Protein AF-A0A944C593-F1 (afdb_monomer)

Radius of gyration: 27.66 Å; Cα contacts (8 Å, |Δi|>4): 86; chains: 1; bounding box: 59×24×74 Å

Solvent-accessible surface area (backbone atoms only — not comparable to full-atom values): 7864 Å² total; per-residue (Å²): 116,65,71,62,54,52,52,54,52,53,51,54,52,52,50,54,53,49,50,46,34,64,71,50,46,48,56,49,47,42,45,74,66,44,60,67,78,60,78,61,58,47,76,82,52,98,88,59,90,75,52,55,46,60,53,52,51,50,52,51,43,51,52,50,52,52,50,53,52,51,51,49,54,52,48,51,60,48,48,53,61,48,48,46,70,78,36,95,60,75,76,88,61,80,85,72,69,74,77,62,26,57,36,93,87,74,64,47,79,35,63,69,64,36,51,53,41,91,88,73,65,50,72,48,98,56,43,33,65,78,125

Secondary structure (DSSP, 8-state):
-HHHHHHHHHHHHHHHHHHHIIIIIHHHHHHHTTTTTSSSS----TT----HHHHHHHHHHHHHHHHHHHHHHHHHHHHHHHHHHHSS---------PPPPBPTTT--B--TT-SB-TTT-PBPSS-TT--

Foldseek 3Di:
DVVVVVVVVVVVVLVVLVCCLVVPVLQVCCVVVPPPDPDQQDPCPPDDRPRPSVVVSVVVSVVSVVVVVVVVVVVVVVVLVVCCVVDVDHDPPPCPDPQQQADPPPRDRDHFQDQADPPPRDGDPGGRPPD

Sequence (131 aa):
MDLAVGVIIGGAFTGIVTALTTNIINPLIAVFAGGGAGLVSKLVIPGTEIDFGAFISAVINFLIVAFVVFCLVKAINKVQRAGEKLTGKGKEEPVEEAPAPTCPFCLEEVKAGATRCPHCAGAFQSPAGQA

Mean predicted aligned error: 17.03 Å

Structure (mmCIF, N/CA/C/O backbone):
data_AF-A0A944C593-F1
#
_entry.id   AF-A0A944C593-F1
#
loop_
_atom_site.group_PDB
_atom_site.id
_atom_site.type_symbol
_atom_site.label_atom_id
_atom_site.label_alt_id
_atom_site.label_comp_id
_atom_site.label_asym_id
_atom_site.label_entity_id
_atom_site.label_seq_id
_atom_site.pdbx_PDB_ins_code
_atom_site.Cartn_x
_atom_site.Cartn_y
_atom_site.Cartn_z
_atom_site.occupancy
_atom_site.B_iso_or_equiv
_atom_site.auth_seq_id
_atom_site.auth_comp_id
_atom_site.auth_asym_id
_atom_site.auth_atom_id
_atom_site.pdbx_PDB_model_num
ATOM 1 N N . MET A 1 1 ? -5.152 -4.790 19.573 1.00 61.66 1 MET A N 1
ATOM 2 C CA . MET A 1 1 ? -4.975 -5.823 18.513 1.00 61.66 1 MET A CA 1
ATOM 3 C C . MET A 1 1 ? -5.015 -5.197 17.115 1.00 61.66 1 MET A C 1
ATOM 5 O O . MET A 1 1 ? -4.440 -5.752 16.184 1.00 61.66 1 MET A O 1
ATOM 9 N N . ASP A 1 2 ? -5.591 -4.003 16.993 1.00 76.62 2 ASP A N 1
ATOM 10 C CA . ASP A 1 2 ? -5.747 -3.208 15.771 1.00 76.62 2 ASP A CA 1
ATOM 11 C C . ASP A 1 2 ? -4.450 -2.858 15.035 1.00 76.62 2 ASP A C 1
ATOM 13 O O . ASP A 1 2 ? -4.393 -2.965 13.809 1.00 76.62 2 ASP A O 1
ATOM 17 N N . LEU A 1 3 ? -3.362 -2.558 15.755 1.00 86.31 3 LEU A N 1
ATOM 18 C CA . LEU A 1 3 ? -2.066 -2.295 15.118 1.00 86.31 3 LEU A CA 1
ATOM 19 C C . LEU A 1 3 ? -1.552 -3.506 14.313 1.00 86.31 3 LEU A C 1
ATOM 21 O O . LEU A 1 3 ? -1.038 -3.351 13.205 1.00 86.31 3 LEU A O 1
ATOM 25 N N . ALA A 1 4 ? -1.712 -4.722 14.850 1.00 87.12 4 ALA A N 1
ATOM 26 C CA . ALA A 1 4 ? -1.238 -5.944 14.200 1.00 87.12 4 ALA A CA 1
ATOM 27 C C . ALA A 1 4 ? -2.023 -6.237 12.913 1.00 87.12 4 ALA A C 1
ATOM 29 O O . ALA A 1 4 ? -1.438 -6.593 11.891 1.00 87.12 4 ALA A O 1
ATOM 30 N N . VAL A 1 5 ? -3.340 -6.021 12.939 1.00 86.81 5 VAL A N 1
ATOM 31 C CA . VAL A 1 5 ? -4.210 -6.199 11.770 1.00 86.81 5 VAL A CA 1
ATOM 32 C C . VAL A 1 5 ? -3.851 -5.195 10.668 1.00 86.81 5 VAL A C 1
ATOM 34 O O . VAL A 1 5 ? -3.750 -5.580 9.501 1.00 86.81 5 VAL A O 1
ATOM 37 N N . GLY A 1 6 ? -3.561 -3.938 11.026 1.00 87.19 6 GLY A N 1
ATOM 38 C CA . GLY A 1 6 ? -3.155 -2.901 10.072 1.00 87.19 6 GLY A CA 1
ATOM 39 C C . GLY A 1 6 ? -1.878 -3.242 9.295 1.00 87.19 6 GLY A C 1
ATOM 40 O O . GLY A 1 6 ? -1.839 -3.102 8.070 1.00 87.19 6 GLY A O 1
ATOM 41 N N . VAL A 1 7 ? -0.851 -3.758 9.978 1.00 87.81 7 VAL A N 1
ATOM 42 C CA . VAL A 1 7 ? 0.419 -4.153 9.337 1.00 87.81 7 VAL A CA 1
ATOM 43 C C . VAL A 1 7 ? 0.234 -5.368 8.422 1.00 87.81 7 VAL A C 1
ATOM 45 O O . VAL A 1 7 ? 0.770 -5.386 7.312 1.00 87.81 7 VAL A O 1
ATOM 48 N N . ILE A 1 8 ? -0.560 -6.358 8.842 1.00 89.25 8 ILE A N 1
ATOM 49 C CA . ILE A 1 8 ? -0.826 -7.569 8.046 1.00 89.25 8 ILE A CA 1
ATOM 50 C C . ILE A 1 8 ? -1.557 -7.215 6.742 1.00 89.25 8 ILE A C 1
ATOM 52 O O . ILE A 1 8 ? -1.165 -7.677 5.667 1.00 89.25 8 ILE A O 1
ATOM 56 N N . ILE A 1 9 ? -2.575 -6.351 6.807 1.00 89.31 9 ILE A N 1
ATOM 57 C CA . ILE A 1 9 ? -3.326 -5.908 5.623 1.00 89.31 9 ILE A CA 1
ATOM 58 C C . ILE A 1 9 ? -2.440 -5.060 4.698 1.00 89.31 9 ILE A C 1
ATOM 60 O O . ILE A 1 9 ? -2.459 -5.257 3.480 1.00 89.31 9 ILE A O 1
ATOM 64 N N . GLY A 1 10 ? -1.620 -4.163 5.257 1.00 86.19 10 GLY A N 1
ATOM 65 C CA . GLY A 1 10 ? -0.674 -3.351 4.483 1.00 86.19 10 GLY A CA 1
ATOM 66 C C . GLY A 1 10 ? 0.354 -4.197 3.722 1.00 86.19 10 GLY A C 1
ATOM 67 O O . GLY A 1 10 ? 0.625 -3.943 2.543 1.00 86.19 10 GLY A O 1
ATOM 68 N N . GLY A 1 11 ? 0.873 -5.250 4.362 1.00 87.81 11 GLY A N 1
ATOM 69 C CA . GLY A 1 11 ? 1.779 -6.214 3.735 1.00 87.81 11 GLY A CA 1
ATOM 70 C C . GLY A 1 11 ? 1.116 -6.998 2.599 1.00 87.81 11 GLY A C 1
ATOM 71 O O . GLY A 1 11 ? 1.664 -7.073 1.498 1.00 87.81 11 GLY A O 1
ATOM 72 N N . ALA A 1 12 ? -0.094 -7.520 2.824 1.00 88.69 12 ALA A N 1
ATOM 73 C CA . ALA A 1 12 ? -0.841 -8.268 1.811 1.00 88.69 12 ALA A CA 1
ATOM 74 C C . ALA A 1 12 ? -1.176 -7.412 0.576 1.00 88.69 12 ALA A C 1
ATOM 76 O O . ALA A 1 12 ? -1.000 -7.858 -0.560 1.00 88.69 12 ALA A O 1
ATOM 77 N N . PHE A 1 13 ? -1.597 -6.160 0.781 1.00 84.00 13 PHE A N 1
ATOM 78 C CA . PHE A 1 13 ? -1.917 -5.245 -0.314 1.00 84.00 13 PHE A CA 1
ATOM 79 C C . PHE A 1 13 ? -0.679 -4.880 -1.144 1.00 84.00 13 PHE A C 1
ATOM 81 O O . PHE A 1 13 ? -0.718 -4.919 -2.374 1.00 84.00 13 PHE A O 1
ATOM 88 N N . THR A 1 14 ? 0.448 -4.609 -0.480 1.00 82.62 14 THR A N 1
ATOM 89 C CA . THR A 1 14 ? 1.736 -4.374 -1.152 1.00 82.62 14 THR A CA 1
ATOM 90 C C . THR A 1 14 ? 2.146 -5.583 -1.998 1.00 82.62 14 THR A C 1
ATOM 92 O O . THR A 1 14 ? 2.647 -5.413 -3.111 1.00 82.62 14 THR A O 1
ATOM 95 N N . GLY A 1 15 ? 1.864 -6.803 -1.528 1.00 85.62 15 GLY A N 1
ATOM 96 C CA . GLY A 1 15 ? 2.081 -8.036 -2.286 1.00 85.62 15 GLY A CA 1
ATOM 97 C C . GLY A 1 15 ? 1.263 -8.104 -3.579 1.00 85.62 15 GLY A C 1
ATOM 98 O O . GLY A 1 15 ? 1.814 -8.432 -4.628 1.00 85.62 15 GLY A O 1
ATOM 99 N N . ILE A 1 16 ? -0.019 -7.726 -3.541 1.00 84.56 16 ILE A N 1
ATOM 100 C CA . ILE A 1 16 ? -0.896 -7.697 -4.728 1.00 84.56 16 ILE A CA 1
ATOM 101 C C . ILE A 1 16 ? -0.387 -6.687 -5.760 1.00 84.56 16 ILE A C 1
ATOM 103 O O . ILE A 1 16 ? -0.283 -7.009 -6.945 1.00 84.56 16 ILE A O 1
ATOM 107 N N . VAL A 1 17 ? -0.038 -5.476 -5.319 1.00 79.38 17 VAL A N 1
ATOM 108 C CA . VAL A 1 17 ? 0.481 -4.437 -6.219 1.00 79.38 17 VAL A CA 1
ATOM 109 C C . VAL A 1 17 ? 1.817 -4.871 -6.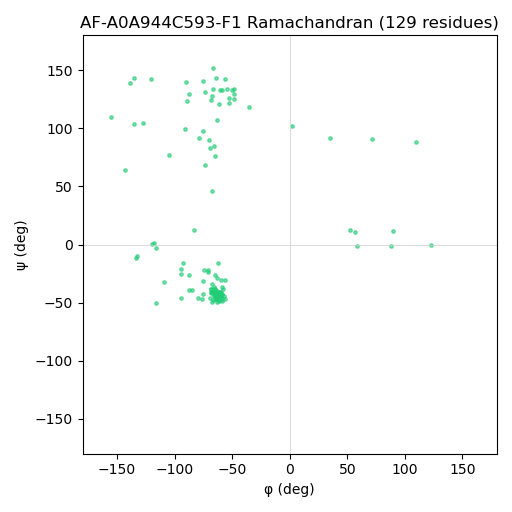825 1.00 79.38 17 VAL A C 1
ATOM 111 O O . VAL A 1 17 ? 2.009 -4.755 -8.033 1.00 79.38 17 VAL A O 1
ATOM 114 N N . THR A 1 18 ? 2.706 -5.456 -6.018 1.00 80.25 18 THR A N 1
ATOM 115 C CA . THR A 1 18 ? 3.983 -6.005 -6.496 1.00 80.25 18 THR A CA 1
ATOM 116 C C . THR A 1 18 ? 3.766 -7.114 -7.522 1.00 80.25 18 THR A C 1
ATOM 118 O O . THR A 1 18 ? 4.418 -7.121 -8.562 1.00 80.25 18 THR A O 1
ATOM 121 N N . ALA A 1 19 ? 2.831 -8.035 -7.275 1.00 84.00 19 ALA A N 1
ATOM 122 C CA . ALA A 1 19 ? 2.514 -9.111 -8.206 1.00 84.00 19 ALA A CA 1
ATOM 123 C C . ALA A 1 19 ? 1.970 -8.570 -9.534 1.00 84.00 19 ALA A C 1
ATOM 125 O O . ALA A 1 19 ? 2.354 -9.063 -10.594 1.00 84.00 19 ALA A O 1
ATOM 126 N N . LEU A 1 20 ? 1.124 -7.541 -9.495 1.00 79.56 20 LEU A N 1
ATOM 127 C CA . LEU A 1 20 ? 0.600 -6.896 -10.694 1.00 79.56 20 LEU A CA 1
ATOM 128 C C . LEU A 1 20 ? 1.711 -6.197 -11.486 1.00 79.56 20 LEU A C 1
ATOM 130 O O . LEU A 1 20 ? 1.797 -6.357 -12.704 1.00 79.56 20 LEU A O 1
ATOM 134 N N . THR A 1 21 ? 2.612 -5.484 -10.813 1.00 72.75 21 THR A N 1
ATOM 135 C CA . THR A 1 21 ? 3.720 -4.832 -11.509 1.00 72.75 21 THR A CA 1
ATOM 136 C C . THR A 1 21 ? 4.698 -5.848 -12.099 1.00 72.75 21 THR A C 1
ATOM 138 O O . THR A 1 21 ? 5.015 -5.787 -13.285 1.00 72.75 21 THR A O 1
ATOM 141 N N . THR A 1 22 ? 5.141 -6.824 -11.312 1.00 77.75 22 THR A N 1
ATOM 142 C CA . THR A 1 22 ? 6.158 -7.787 -11.746 1.00 77.75 22 THR A CA 1
ATOM 143 C C . THR A 1 22 ? 5.644 -8.732 -12.831 1.00 77.75 22 THR A C 1
ATOM 145 O O . THR A 1 22 ? 6.384 -9.036 -13.762 1.00 77.75 22 THR A O 1
ATOM 148 N N . ASN A 1 23 ? 4.384 -9.177 -12.753 1.00 80.25 23 ASN A N 1
ATOM 149 C CA . ASN A 1 23 ? 3.853 -10.179 -13.685 1.00 80.25 23 ASN A CA 1
ATOM 150 C C . ASN A 1 23 ? 3.115 -9.587 -14.889 1.00 80.25 23 ASN A C 1
ATOM 152 O O . ASN A 1 23 ? 2.965 -10.284 -15.887 1.00 80.25 23 ASN A O 1
ATOM 156 N N . ILE A 1 24 ? 2.636 -8.340 -14.819 1.00 78.06 24 ILE A N 1
ATOM 157 C CA . ILE A 1 24 ? 1.869 -7.730 -15.918 1.00 78.06 24 ILE A CA 1
ATOM 158 C C . ILE A 1 24 ? 2.607 -6.532 -16.503 1.00 78.06 24 ILE A C 1
ATOM 160 O O . ILE A 1 24 ? 2.803 -6.467 -17.713 1.00 78.06 24 ILE A O 1
ATOM 164 N N . ILE A 1 25 ? 3.053 -5.598 -15.665 1.00 70.31 25 ILE A N 1
ATOM 165 C CA . ILE A 1 25 ? 3.634 -4.336 -16.138 1.00 70.31 25 ILE A CA 1
ATOM 166 C C . ILE A 1 25 ? 5.058 -4.535 -16.664 1.00 70.31 25 ILE A C 1
ATOM 168 O O . ILE A 1 25 ? 5.356 -4.080 -17.762 1.00 70.31 25 ILE A O 1
ATOM 172 N N . ASN A 1 26 ? 5.926 -5.241 -15.938 1.00 72.81 26 ASN A N 1
ATOM 173 C CA . ASN A 1 26 ? 7.295 -5.517 -16.379 1.00 72.81 26 ASN A CA 1
ATOM 174 C C . ASN A 1 26 ? 7.362 -6.224 -17.743 1.00 72.81 26 ASN A C 1
ATOM 176 O O . ASN A 1 26 ? 8.120 -5.752 -18.591 1.00 72.81 26 ASN A O 1
ATOM 180 N N . PRO A 1 27 ? 6.578 -7.287 -18.022 1.00 74.31 27 PRO A N 1
ATOM 181 C CA . PRO A 1 27 ? 6.559 -7.873 -19.359 1.00 74.31 27 PRO A CA 1
ATOM 182 C C . PRO A 1 27 ? 5.947 -6.937 -20.409 1.00 74.31 27 PRO A C 1
ATOM 184 O O . PRO A 1 27 ? 6.439 -6.910 -21.533 1.00 74.31 27 PRO A O 1
ATOM 187 N N . LEU A 1 28 ? 4.949 -6.111 -20.065 1.00 71.19 28 LEU A N 1
ATOM 188 C CA . LEU A 1 28 ? 4.437 -5.085 -20.983 1.00 71.19 28 LEU A CA 1
ATOM 189 C C . LEU A 1 28 ? 5.523 -4.070 -21.350 1.00 71.19 28 LEU A C 1
ATOM 191 O O . LEU A 1 28 ? 5.732 -3.791 -22.526 1.00 71.19 28 LEU A O 1
ATOM 195 N N . ILE A 1 29 ? 6.250 -3.551 -20.361 1.00 65.19 29 ILE A N 1
ATOM 196 C CA . ILE A 1 29 ? 7.361 -2.622 -20.577 1.00 65.19 29 ILE A CA 1
ATOM 197 C C . ILE A 1 29 ? 8.460 -3.310 -21.380 1.00 65.19 29 ILE A C 1
ATOM 199 O O . ILE A 1 29 ? 8.985 -2.701 -22.297 1.00 65.19 29 ILE A O 1
ATOM 203 N N . ALA A 1 30 ? 8.779 -4.576 -21.111 1.00 64.38 30 ALA A N 1
ATOM 204 C CA . ALA A 1 30 ? 9.771 -5.319 -21.885 1.00 64.38 30 ALA A CA 1
ATOM 205 C C . ALA A 1 30 ? 9.367 -5.499 -23.360 1.00 64.38 30 ALA A C 1
ATOM 207 O O . ALA A 1 30 ? 10.233 -5.578 -24.227 1.00 64.38 30 ALA A O 1
ATOM 208 N N . VAL A 1 31 ? 8.067 -5.548 -23.663 1.00 67.62 31 VAL A N 1
ATOM 209 C CA . VAL A 1 31 ? 7.552 -5.593 -25.039 1.00 67.62 31 VAL A CA 1
ATOM 210 C C . VAL A 1 31 ? 7.557 -4.201 -25.682 1.00 67.62 31 VAL A C 1
ATOM 212 O O . VAL A 1 31 ? 8.030 -4.050 -26.808 1.00 67.62 31 VAL A O 1
ATOM 215 N N . PHE A 1 32 ? 7.085 -3.174 -24.970 1.00 60.25 32 PHE A N 1
ATOM 216 C CA . PHE A 1 32 ? 6.986 -1.799 -25.478 1.00 60.25 32 PHE A CA 1
ATOM 217 C C . PHE A 1 32 ? 8.331 -1.059 -25.547 1.00 60.25 32 PHE A C 1
ATOM 219 O O . PHE A 1 32 ? 8.533 -0.248 -26.444 1.00 60.25 32 PHE A O 1
ATOM 226 N N . ALA A 1 33 ? 9.270 -1.356 -24.649 1.00 59.03 33 ALA A N 1
ATOM 227 C CA . ALA A 1 33 ? 10.632 -0.815 -24.633 1.00 59.03 33 ALA A CA 1
ATOM 228 C C . ALA A 1 33 ? 11.594 -1.580 -25.566 1.00 59.03 33 ALA A C 1
ATOM 230 O O . ALA A 1 33 ? 12.806 -1.381 -25.505 1.00 59.03 33 ALA A O 1
ATOM 231 N N . GLY A 1 34 ? 11.059 -2.436 -26.442 1.00 49.59 34 GLY A N 1
ATOM 232 C CA . GLY A 1 34 ? 11.822 -3.230 -27.401 1.00 49.59 34 GLY A CA 1
ATOM 233 C C . GLY A 1 34 ? 11.804 -4.704 -27.028 1.00 49.59 34 GLY A C 1
ATOM 234 O O . GLY A 1 34 ? 12.695 -5.176 -26.322 1.00 49.59 34 GLY A O 1
ATOM 235 N N . GLY A 1 35 ? 10.780 -5.404 -27.528 1.00 43.38 35 GLY A N 1
ATOM 236 C CA . GLY A 1 35 ? 10.545 -6.831 -27.336 1.00 43.38 35 GLY A CA 1
ATOM 237 C C . GLY A 1 35 ? 11.820 -7.667 -27.285 1.00 43.38 35 GLY A C 1
ATOM 238 O O . GLY A 1 35 ? 12.570 -7.741 -28.252 1.00 43.38 35 GLY A O 1
ATOM 239 N N . GLY A 1 36 ? 12.023 -8.314 -26.137 1.00 45.59 36 GLY A N 1
ATOM 240 C CA . GLY A 1 36 ? 13.072 -9.301 -25.922 1.00 45.59 36 GLY A CA 1
ATOM 241 C C . GLY A 1 36 ? 14.474 -8.705 -25.849 1.00 45.59 36 GLY A C 1
ATOM 242 O O . GLY A 1 36 ? 15.172 -8.641 -26.849 1.00 45.59 36 GLY A O 1
ATOM 243 N N . ALA A 1 37 ? 14.921 -8.360 -24.639 1.00 49.09 37 ALA A N 1
ATOM 244 C CA . ALA A 1 37 ? 16.334 -8.367 -24.226 1.00 49.09 37 ALA A CA 1
ATOM 245 C C . ALA A 1 37 ? 17.377 -7.619 -25.099 1.00 49.09 37 ALA A C 1
ATOM 247 O O . ALA A 1 37 ? 18.573 -7.823 -24.897 1.00 49.09 37 ALA A O 1
ATOM 248 N N . GLY A 1 38 ? 16.975 -6.773 -26.052 1.00 49.53 38 GLY A N 1
ATOM 249 C CA . GLY A 1 38 ? 17.841 -6.464 -27.193 1.00 49.53 38 GLY A CA 1
ATOM 250 C C . GLY A 1 38 ? 18.454 -5.071 -27.256 1.00 49.53 38 GLY A C 1
ATOM 251 O O . GLY A 1 38 ? 19.546 -4.943 -27.792 1.00 49.53 38 GLY A O 1
ATOM 252 N N . LEU A 1 39 ? 17.791 -4.015 -26.767 1.00 48.00 39 LEU A N 1
ATOM 253 C CA . LEU A 1 39 ? 18.215 -2.652 -27.150 1.00 48.00 39 LEU A CA 1
ATOM 254 C C . LEU A 1 39 ? 18.346 -1.636 -26.011 1.00 48.00 39 LEU A C 1
ATOM 256 O O . LEU A 1 39 ? 18.966 -0.598 -26.213 1.00 48.00 39 LEU A O 1
ATOM 260 N N . VAL A 1 40 ? 17.861 -1.941 -24.803 1.00 50.72 40 VAL A N 1
ATOM 261 C CA . VAL A 1 40 ? 18.034 -1.048 -23.633 1.00 50.72 40 VAL A CA 1
ATOM 262 C C . VAL A 1 40 ? 18.519 -1.784 -22.374 1.00 50.72 40 VAL A C 1
ATOM 264 O O . VAL A 1 40 ? 18.913 -1.155 -21.398 1.00 50.72 40 VAL A O 1
ATOM 267 N N . SER A 1 41 ? 18.538 -3.121 -22.393 1.00 50.72 41 SER A N 1
ATOM 268 C CA . SER A 1 41 ? 18.912 -3.963 -21.237 1.00 50.72 41 SER A CA 1
ATOM 269 C C . SER A 1 41 ? 20.170 -4.805 -21.460 1.00 50.72 41 SER A C 1
ATOM 271 O O . SER A 1 41 ? 20.616 -5.484 -20.549 1.00 50.72 41 SER A O 1
ATOM 273 N N . LYS A 1 42 ? 20.758 -4.763 -22.658 1.00 45.69 42 LYS A N 1
ATOM 274 C CA . LYS A 1 42 ? 22.034 -5.415 -22.969 1.00 45.69 42 LYS A CA 1
ATOM 275 C C . LYS A 1 42 ? 22.852 -4.557 -23.929 1.00 45.69 42 LYS A C 1
ATOM 277 O O . LYS A 1 42 ? 23.157 -4.976 -25.041 1.00 45.69 42 LYS A O 1
ATOM 282 N N . LEU A 1 43 ? 23.264 -3.361 -23.504 1.00 42.72 43 LEU A N 1
ATOM 283 C CA . LEU A 1 43 ? 24.549 -2.878 -24.009 1.00 42.72 43 LEU A CA 1
ATOM 284 C C . LEU A 1 43 ? 25.611 -3.759 -23.349 1.00 42.72 43 LEU A C 1
ATOM 286 O O . LEU A 1 43 ? 26.060 -3.485 -22.241 1.00 42.72 43 LEU A O 1
ATOM 290 N N . VAL A 1 44 ? 25.955 -4.865 -24.011 1.00 45.12 44 VAL A N 1
ATOM 291 C CA . VAL A 1 44 ? 27.143 -5.656 -23.683 1.00 45.12 44 VAL A CA 1
ATOM 292 C C . VAL A 1 44 ? 28.350 -4.775 -23.998 1.00 45.12 44 VAL A C 1
ATOM 294 O O . VAL A 1 44 ? 28.904 -4.803 -25.093 1.00 45.12 44 VAL A O 1
ATOM 297 N N . ILE A 1 45 ? 28.719 -3.936 -23.038 1.00 45.69 45 ILE A N 1
ATOM 298 C CA . ILE A 1 45 ? 30.047 -3.346 -22.940 1.00 45.69 45 ILE A CA 1
ATOM 299 C C . ILE A 1 45 ? 30.837 -4.349 -22.092 1.00 45.69 45 ILE A C 1
ATOM 301 O O . ILE A 1 45 ? 30.375 -4.709 -21.006 1.00 45.69 45 ILE A O 1
ATOM 305 N N . PRO A 1 46 ? 31.973 -4.878 -22.571 1.00 43.50 46 PRO A N 1
ATOM 306 C CA . PRO A 1 46 ? 32.690 -5.925 -21.858 1.00 43.50 46 PRO A CA 1
ATOM 307 C C . PRO A 1 46 ? 33.179 -5.394 -20.501 1.00 43.50 46 PRO A C 1
ATOM 309 O O . PRO A 1 46 ? 34.113 -4.599 -20.452 1.00 43.50 46 PRO A O 1
ATOM 312 N N . GLY A 1 47 ? 32.544 -5.838 -19.407 1.00 49.19 47 GLY A N 1
ATOM 313 C CA . GLY A 1 47 ? 33.049 -5.667 -18.039 1.00 49.19 47 GLY A CA 1
ATOM 314 C C . GLY A 1 47 ? 32.150 -4.946 -17.027 1.00 49.19 47 GLY A C 1
ATOM 315 O O . GLY A 1 47 ? 32.566 -4.815 -15.878 1.00 49.19 47 GLY A O 1
ATOM 316 N N . THR A 1 48 ? 30.948 -4.473 -17.377 1.00 51.97 48 THR A N 1
ATOM 317 C CA . THR A 1 48 ? 29.999 -3.953 -16.366 1.00 51.97 48 THR A CA 1
ATOM 318 C C . THR A 1 48 ? 28.555 -4.035 -16.857 1.00 51.97 48 THR A C 1
ATOM 320 O O . THR A 1 48 ? 28.145 -3.299 -17.751 1.00 51.97 48 THR A O 1
ATOM 323 N N . GLU A 1 49 ? 27.772 -4.938 -16.268 1.00 57.59 49 GLU A N 1
ATOM 324 C CA . GLU A 1 49 ? 26.329 -5.043 -16.500 1.00 57.59 49 GLU A CA 1
ATOM 325 C C . GLU A 1 49 ? 25.629 -3.945 -15.685 1.00 57.59 49 GLU A C 1
ATOM 327 O O . GLU A 1 49 ? 25.354 -4.113 -14.499 1.00 57.59 49 GLU A O 1
ATOM 332 N N . ILE A 1 50 ? 25.406 -2.768 -16.282 1.00 57.28 50 ILE A N 1
ATOM 333 C CA . ILE A 1 50 ? 24.522 -1.762 -15.679 1.00 57.28 50 ILE A CA 1
ATOM 334 C C . ILE A 1 50 ? 23.110 -1.997 -16.213 1.00 57.28 50 ILE A C 1
ATOM 336 O O . ILE A 1 50 ? 22.767 -1.576 -17.319 1.00 57.28 50 ILE A O 1
ATOM 340 N N . ASP A 1 51 ? 22.283 -2.664 -15.407 1.00 67.44 51 ASP A N 1
ATOM 341 C CA . ASP A 1 51 ? 20.878 -2.953 -15.705 1.00 67.44 51 ASP A CA 1
ATOM 342 C C . ASP A 1 51 ? 19.992 -1.699 -15.586 1.00 67.44 51 ASP A C 1
ATOM 344 O O . ASP A 1 51 ? 19.117 -1.587 -14.722 1.00 67.44 51 ASP A O 1
ATOM 348 N N . PHE A 1 52 ? 20.170 -0.736 -16.493 1.00 68.81 52 PHE A N 1
ATOM 349 C CA . PHE A 1 52 ? 19.293 0.438 -16.587 1.00 68.81 52 PHE A CA 1
ATOM 350 C C . PHE A 1 52 ? 17.820 0.046 -16.780 1.00 68.81 52 PHE A C 1
ATOM 352 O O . PHE A 1 52 ? 16.927 0.726 -16.276 1.00 68.81 52 PHE A O 1
ATOM 359 N N . GLY A 1 53 ? 17.555 -1.087 -17.440 1.00 67.62 53 GLY A N 1
ATOM 360 C CA . GLY A 1 53 ? 16.207 -1.642 -17.579 1.00 67.62 53 GLY A CA 1
ATOM 361 C C . GLY A 1 53 ? 15.574 -2.049 -16.244 1.00 67.62 53 GLY A C 1
ATOM 362 O O . GLY A 1 53 ? 14.410 -1.731 -16.000 1.00 67.62 53 GLY A O 1
ATOM 363 N N . ALA A 1 54 ? 16.337 -2.691 -15.353 1.00 71.56 54 ALA A N 1
ATOM 364 C CA . ALA A 1 54 ? 15.849 -3.073 -14.028 1.00 71.56 54 ALA A CA 1
ATOM 365 C C . ALA A 1 54 ? 15.603 -1.839 -13.150 1.00 71.56 54 ALA A C 1
ATOM 367 O O . ALA A 1 54 ? 14.595 -1.765 -12.449 1.00 71.56 54 ALA A O 1
ATOM 368 N N . PHE A 1 55 ? 16.475 -0.833 -13.248 1.00 73.62 55 PHE A N 1
ATOM 369 C CA . PHE A 1 55 ? 16.303 0.429 -12.534 1.00 73.62 55 PHE A CA 1
ATOM 370 C C . PHE A 1 55 ? 15.050 1.191 -12.993 1.00 73.62 55 PHE A C 1
ATOM 372 O O . PHE A 1 55 ? 14.237 1.602 -12.168 1.00 73.62 55 PHE A O 1
ATOM 379 N N . ILE A 1 56 ? 14.837 1.327 -14.305 1.00 73.19 56 ILE A N 1
ATOM 380 C CA . ILE A 1 56 ? 13.650 1.995 -14.861 1.00 73.19 56 ILE A CA 1
ATOM 381 C C . ILE A 1 56 ? 12.370 1.231 -14.496 1.00 73.19 56 ILE A C 1
ATOM 383 O O . ILE A 1 56 ? 11.381 1.847 -14.100 1.00 73.19 56 ILE A O 1
ATOM 387 N N . SER A 1 57 ? 12.393 -0.104 -14.550 1.00 70.56 57 SER A N 1
ATOM 388 C CA . SER A 1 57 ? 11.287 -0.949 -14.083 1.00 70.56 57 SER A CA 1
ATOM 389 C C . SER A 1 57 ? 10.979 -0.721 -12.596 1.00 70.56 57 SER A C 1
ATOM 391 O O . SER A 1 57 ? 9.814 -0.546 -12.234 1.00 70.56 57 SER A O 1
ATOM 393 N N . ALA A 1 58 ? 12.00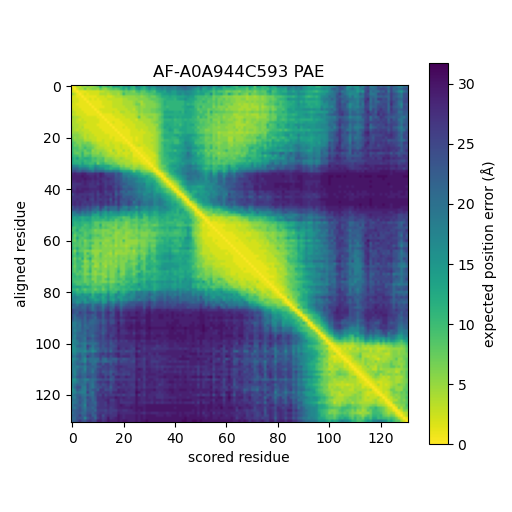3 -0.634 -11.740 1.00 75.62 58 ALA A N 1
ATOM 394 C CA . ALA A 1 58 ? 11.830 -0.356 -10.316 1.00 75.62 58 ALA A CA 1
ATOM 395 C C . ALA A 1 58 ? 11.227 1.036 -10.059 1.00 75.62 58 ALA A C 1
ATOM 397 O O . ALA A 1 58 ? 10.323 1.170 -9.232 1.00 75.62 58 ALA A O 1
ATOM 398 N N . VAL A 1 59 ? 11.665 2.060 -10.798 1.00 82.00 59 VAL A N 1
ATOM 399 C CA . VAL A 1 59 ? 11.102 3.418 -10.711 1.00 82.00 59 VAL A CA 1
ATOM 400 C C . VAL A 1 59 ? 9.634 3.433 -11.145 1.00 82.00 59 VAL A C 1
ATOM 402 O O . VAL A 1 59 ? 8.797 4.022 -10.460 1.00 82.00 59 VAL A O 1
ATOM 405 N N . ILE A 1 60 ? 9.286 2.748 -12.237 1.00 76.38 60 ILE A N 1
ATOM 406 C CA . ILE A 1 60 ? 7.893 2.646 -12.696 1.00 76.38 60 ILE A CA 1
ATOM 407 C C . ILE A 1 60 ? 7.034 1.909 -11.662 1.00 76.38 60 ILE A C 1
ATOM 409 O O . ILE A 1 60 ? 5.934 2.363 -11.349 1.00 76.38 60 ILE A O 1
ATOM 413 N N . ASN A 1 61 ? 7.542 0.825 -11.071 1.00 75.00 61 ASN A N 1
ATOM 414 C CA . ASN A 1 61 ? 6.847 0.112 -10.002 1.00 75.00 61 ASN A CA 1
ATOM 415 C C . ASN A 1 61 ? 6.568 1.013 -8.796 1.00 75.00 61 ASN A C 1
ATOM 417 O O . ASN A 1 61 ? 5.438 1.075 -8.315 1.00 75.00 61 ASN A O 1
ATOM 421 N N . PHE A 1 62 ? 7.570 1.772 -8.354 1.00 82.62 62 PHE A N 1
ATOM 422 C CA . PHE A 1 62 ? 7.412 2.726 -7.262 1.00 82.62 62 PHE A CA 1
ATOM 423 C C . PHE A 1 62 ? 6.313 3.759 -7.554 1.00 82.62 62 PHE A C 1
ATOM 425 O O . PHE A 1 62 ? 5.457 4.008 -6.703 1.00 82.62 62 PHE A O 1
ATOM 432 N N . LEU A 1 63 ? 6.282 4.310 -8.772 1.00 85.19 63 LEU A N 1
ATOM 433 C CA . LEU A 1 63 ? 5.251 5.265 -9.183 1.00 85.19 63 LEU A CA 1
ATOM 434 C C . LEU A 1 63 ? 3.850 4.638 -9.229 1.00 85.19 63 LEU A C 1
ATOM 436 O O . LEU A 1 63 ? 2.889 5.284 -8.814 1.00 85.19 63 LEU A O 1
ATOM 440 N N . ILE A 1 64 ? 3.718 3.388 -9.681 1.00 80.38 64 ILE A N 1
ATOM 441 C CA . ILE A 1 64 ? 2.432 2.674 -9.708 1.00 80.38 64 ILE A CA 1
ATOM 442 C C . ILE A 1 64 ? 1.927 2.410 -8.290 1.00 80.38 64 ILE A C 1
ATOM 444 O O . ILE A 1 64 ? 0.770 2.707 -7.995 1.00 80.38 64 ILE A O 1
ATOM 448 N N . VAL A 1 65 ? 2.781 1.904 -7.396 1.00 80.38 65 VAL A N 1
ATOM 449 C CA . VAL A 1 65 ? 2.418 1.667 -5.989 1.00 80.38 65 VAL A CA 1
ATOM 450 C C . VAL A 1 65 ? 1.973 2.972 -5.334 1.00 80.38 65 VAL A C 1
ATOM 452 O O . VAL A 1 65 ? 0.895 3.0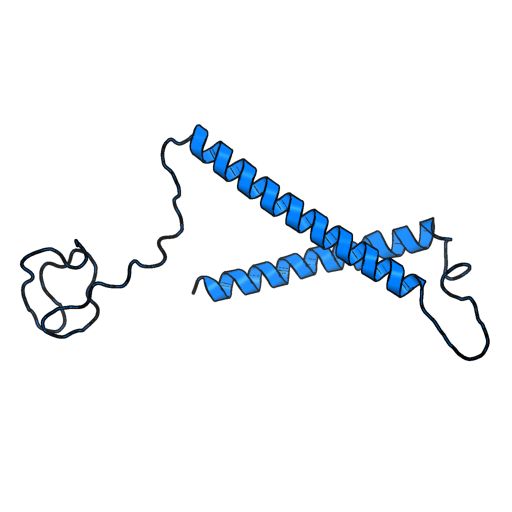25 -4.739 1.00 80.38 65 VAL A O 1
ATOM 455 N N . ALA A 1 66 ? 2.749 4.046 -5.505 1.00 85.44 66 ALA A N 1
ATOM 456 C CA . ALA A 1 66 ? 2.404 5.364 -4.987 1.00 85.44 66 ALA A CA 1
ATOM 457 C C . ALA A 1 66 ? 1.062 5.869 -5.546 1.00 85.44 66 ALA A C 1
ATOM 459 O O . ALA A 1 66 ? 0.235 6.378 -4.790 1.00 85.44 66 ALA A O 1
ATOM 460 N N . PHE A 1 67 ? 0.807 5.682 -6.845 1.00 85.94 67 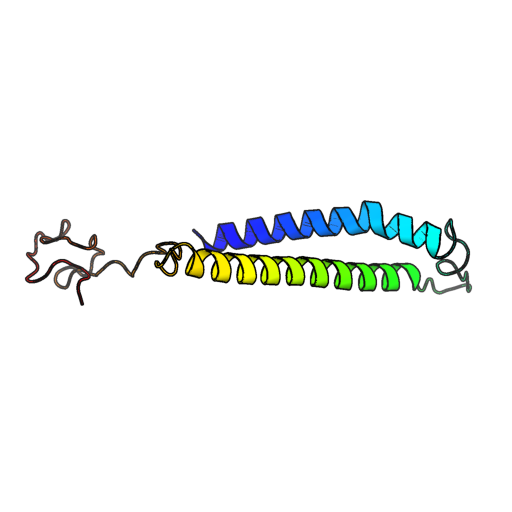PHE A N 1
ATOM 461 C CA . PHE A 1 67 ? -0.444 6.085 -7.486 1.00 85.94 67 PHE A CA 1
ATOM 462 C C . PHE A 1 67 ? -1.652 5.295 -6.969 1.00 85.94 67 PHE A C 1
ATOM 464 O O . PHE A 1 67 ? -2.686 5.886 -6.659 1.00 85.94 67 PHE A O 1
ATOM 471 N N . VAL A 1 68 ? -1.530 3.974 -6.821 1.00 83.06 68 VAL A N 1
ATOM 472 C CA . VAL A 1 68 ? -2.608 3.117 -6.304 1.00 83.06 68 VAL A CA 1
ATOM 473 C C . VAL A 1 68 ? -2.928 3.461 -4.849 1.00 83.06 68 VAL A C 1
ATOM 475 O O . VAL A 1 68 ? -4.099 3.636 -4.510 1.00 83.06 68 VAL A O 1
ATOM 478 N N . VAL A 1 69 ? -1.908 3.626 -4.001 1.00 82.69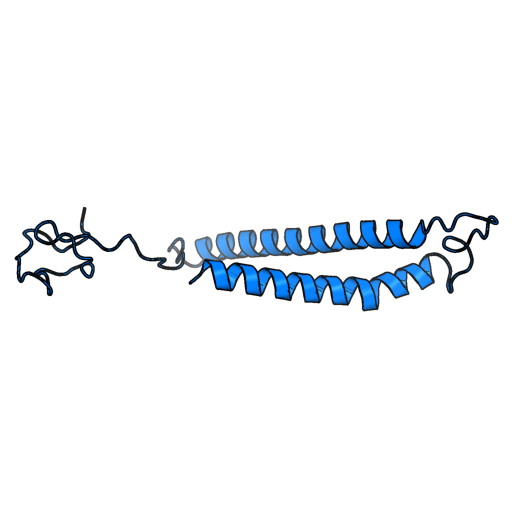 69 VAL A N 1
ATOM 479 C CA . VAL A 1 69 ? -2.089 4.040 -2.599 1.00 82.69 69 VAL A CA 1
ATOM 480 C C . VAL A 1 69 ? -2.727 5.428 -2.527 1.00 82.69 69 VAL A C 1
ATOM 482 O O . VAL A 1 69 ? -3.685 5.631 -1.782 1.00 82.69 69 VAL A O 1
ATOM 485 N N . PHE A 1 70 ? -2.276 6.373 -3.354 1.00 85.94 70 PHE A N 1
ATOM 486 C CA . PHE A 1 70 ? -2.877 7.703 -3.450 1.00 85.94 70 PHE A CA 1
ATOM 487 C C . PHE A 1 70 ? -4.354 7.645 -3.867 1.00 85.94 70 PHE A C 1
ATOM 489 O O . PHE A 1 70 ? -5.201 8.307 -3.261 1.00 85.94 70 PHE A O 1
ATOM 496 N N . CYS A 1 71 ? -4.690 6.831 -4.870 1.00 85.56 71 CYS A N 1
ATOM 497 C CA . CYS A 1 71 ? -6.066 6.603 -5.300 1.00 85.56 71 CYS A CA 1
ATOM 498 C C . CYS A 1 71 ? -6.925 5.986 -4.192 1.00 85.56 71 CYS A C 1
ATOM 500 O O . CYS A 1 71 ? -8.058 6.430 -4.007 1.00 85.56 71 CYS A O 1
ATOM 502 N N . LEU A 1 72 ? -6.398 5.023 -3.431 1.00 82.19 72 LEU A N 1
ATOM 503 C CA . LEU A 1 72 ? -7.096 4.422 -2.294 1.00 82.19 72 LEU A CA 1
ATOM 504 C C . LEU A 1 72 ? -7.371 5.434 -1.186 1.00 82.19 72 LEU A C 1
ATOM 506 O O . LEU A 1 72 ? -8.517 5.573 -0.767 1.00 82.19 72 LEU A O 1
ATOM 510 N N . VAL A 1 73 ? -6.362 6.196 -0.761 1.00 84.44 73 VAL A N 1
ATOM 511 C CA . VAL A 1 73 ? -6.534 7.249 0.252 1.00 84.44 73 VAL A CA 1
ATOM 512 C C . VAL A 1 73 ? -7.545 8.289 -0.233 1.00 84.44 73 VAL A C 1
ATOM 514 O O . VAL A 1 73 ? -8.431 8.700 0.513 1.00 84.44 73 VAL A O 1
ATOM 517 N N . LYS A 1 74 ? -7.495 8.669 -1.515 1.00 86.06 74 LYS A N 1
ATOM 518 C CA . LYS A 1 74 ? -8.470 9.583 -2.122 1.00 86.06 74 LYS A CA 1
ATOM 519 C C . LYS A 1 74 ? -9.882 8.991 -2.180 1.00 86.06 74 LYS A C 1
ATOM 521 O O . LYS A 1 74 ? -10.847 9.738 -2.016 1.00 86.06 74 LYS A O 1
ATOM 526 N N . ALA A 1 75 ? -10.021 7.689 -2.421 1.00 86.75 75 ALA A N 1
ATOM 527 C CA . ALA A 1 75 ? -11.302 6.993 -2.428 1.00 86.75 75 ALA A CA 1
ATOM 528 C C . ALA A 1 75 ? -11.893 6.908 -1.017 1.00 86.75 75 ALA A C 1
ATOM 530 O O . ALA A 1 75 ? -13.048 7.279 -0.838 1.00 86.75 75 ALA A O 1
ATOM 531 N N . ILE A 1 76 ? -11.096 6.534 -0.015 1.00 85.56 76 ILE A N 1
ATOM 532 C CA . ILE A 1 76 ? -11.515 6.493 1.392 1.00 85.56 76 ILE A CA 1
ATOM 533 C C . ILE A 1 76 ? -11.914 7.897 1.860 1.00 85.56 76 ILE A C 1
ATOM 535 O O . ILE A 1 76 ? -13.034 8.086 2.328 1.00 85.56 76 ILE A O 1
ATOM 539 N N . ASN A 1 77 ? -11.084 8.910 1.595 1.00 87.00 77 ASN A N 1
ATOM 540 C CA . ASN A 1 77 ? -11.405 10.307 1.901 1.00 87.00 77 ASN A CA 1
ATOM 541 C C . ASN A 1 77 ? -12.674 10.790 1.177 1.00 87.00 77 ASN A C 1
ATOM 543 O O . ASN A 1 77 ? -13.385 11.657 1.678 1.00 87.00 77 ASN A O 1
ATOM 547 N N . LYS A 1 78 ? -12.983 10.260 -0.014 1.00 84.38 78 LYS A N 1
ATOM 548 C CA . LYS A 1 78 ? -14.224 10.575 -0.738 1.00 84.38 78 LYS A CA 1
ATOM 549 C C . LYS A 1 78 ? -15.432 9.862 -0.123 1.00 84.38 78 LYS A C 1
ATOM 551 O O . LYS A 1 78 ? -16.473 10.495 0.022 1.00 84.38 78 LYS A O 1
ATOM 556 N N . VAL A 1 79 ? -15.297 8.589 0.243 1.00 84.88 79 VAL A N 1
ATOM 557 C CA . VAL A 1 79 ? -16.367 7.780 0.845 1.00 84.88 79 VAL A CA 1
ATOM 558 C C . VAL A 1 79 ? -16.706 8.280 2.244 1.00 84.88 79 VAL A C 1
ATOM 560 O O . VAL A 1 79 ? -17.882 8.436 2.536 1.00 84.88 79 VAL A O 1
ATOM 563 N N . GLN A 1 80 ? -15.724 8.645 3.071 1.00 77.44 80 GLN A N 1
ATOM 564 C CA . GLN A 1 80 ? -15.975 9.242 4.389 1.00 77.44 80 GLN A CA 1
ATOM 565 C C . GLN A 1 80 ? -16.746 10.564 4.272 1.00 77.44 80 GLN A C 1
ATOM 567 O O . GLN A 1 80 ? -17.739 10.769 4.962 1.00 77.44 80 GLN A O 1
ATOM 572 N N . ARG A 1 81 ? -16.378 11.421 3.310 1.00 70.31 81 ARG A N 1
ATOM 573 C CA . ARG A 1 81 ? -17.090 12.684 3.036 1.00 70.31 81 ARG A CA 1
ATOM 574 C C . ARG A 1 81 ? -18.467 12.487 2.392 1.00 70.31 81 ARG A C 1
ATOM 576 O O . ARG A 1 81 ? -19.285 13.402 2.434 1.00 70.31 81 ARG A O 1
ATOM 583 N N . ALA A 1 82 ? -18.716 11.344 1.753 1.00 72.56 82 ALA A N 1
ATOM 584 C CA . ALA A 1 82 ? -20.023 10.980 1.207 1.00 72.56 82 ALA A CA 1
ATOM 585 C C . ALA A 1 82 ? -20.924 10.331 2.273 1.00 72.56 82 ALA A C 1
ATOM 587 O O . ALA A 1 82 ? -22.108 10.649 2.341 1.00 72.56 82 ALA A O 1
ATOM 588 N N . GLY A 1 83 ? -20.357 9.493 3.144 1.00 67.94 83 GLY A N 1
ATOM 589 C CA . GLY A 1 83 ? -21.032 8.889 4.293 1.00 67.94 83 GLY A CA 1
ATOM 590 C C . GLY A 1 83 ? -21.457 9.925 5.332 1.00 67.94 83 GLY A C 1
ATOM 591 O O . GLY A 1 83 ? -22.580 9.854 5.818 1.00 67.94 83 GLY A O 1
ATOM 592 N N . GLU A 1 84 ? -20.633 10.949 5.575 1.00 61.66 84 GLU A N 1
ATOM 593 C CA . GLU A 1 84 ? -20.958 12.084 6.459 1.00 61.66 84 GLU A CA 1
ATOM 594 C C . GLU A 1 84 ? -22.131 12.937 5.936 1.00 61.66 84 GLU A C 1
ATOM 596 O O . GLU A 1 84 ? -22.856 13.557 6.708 1.00 61.66 84 GLU A O 1
ATOM 601 N N . LYS A 1 85 ? -22.361 12.945 4.615 1.00 57.28 85 LYS A N 1
ATOM 602 C CA . LYS A 1 85 ? -23.471 13.683 3.985 1.00 57.28 85 LYS A CA 1
ATOM 603 C C . LYS A 1 85 ? -24.774 12.889 3.910 1.00 57.28 85 LYS A C 1
ATOM 605 O O . LYS A 1 85 ? -25.836 13.498 3.836 1.00 57.28 85 LYS A O 1
ATOM 610 N N . LEU A 1 86 ? -24.700 11.559 3.886 1.00 58.41 86 LEU A N 1
ATOM 611 C CA . LEU A 1 86 ? -25.867 10.667 3.808 1.00 58.41 86 LEU A CA 1
ATOM 612 C C . LEU A 1 86 ? -26.338 10.191 5.188 1.00 58.41 86 LEU A C 1
ATOM 614 O O . LEU A 1 86 ? -27.515 9.900 5.381 1.00 58.41 86 LEU A O 1
ATOM 618 N N . THR A 1 87 ? -25.434 10.164 6.159 1.00 53.31 87 T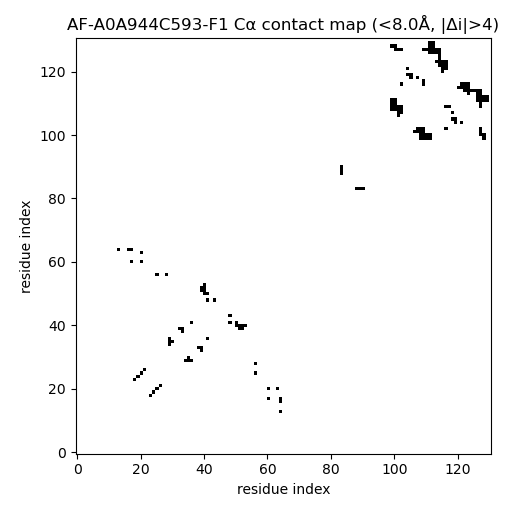HR A N 1
ATOM 619 C CA . THR A 1 87 ? -25.681 9.775 7.545 1.00 53.31 87 THR A CA 1
ATOM 620 C C . THR A 1 87 ? -25.137 10.911 8.394 1.00 53.31 87 THR A C 1
ATOM 622 O O . THR A 1 87 ? -23.927 11.051 8.524 1.00 53.31 87 THR A O 1
ATOM 625 N N . GLY A 1 88 ? -26.007 11.752 8.958 1.00 52.78 88 GLY A N 1
ATOM 626 C CA . GLY A 1 88 ? -25.639 12.828 9.892 1.00 52.78 88 GLY A CA 1
ATOM 627 C C . GLY A 1 88 ? -25.122 12.311 11.243 1.00 52.78 88 GLY A C 1
ATOM 628 O O . GLY A 1 88 ? -25.573 12.754 12.294 1.00 52.78 88 GLY A O 1
ATOM 629 N N . LYS A 1 89 ? -24.220 11.331 11.218 1.00 47.53 89 LYS A N 1
ATOM 630 C CA . LYS A 1 89 ? -23.477 10.773 12.340 1.00 47.53 89 LYS A CA 1
ATOM 631 C C . LYS A 1 89 ? -22.037 10.633 11.871 1.00 47.53 89 LYS A C 1
ATOM 633 O O . LYS A 1 89 ? -21.712 9.760 11.071 1.00 47.53 89 LYS A O 1
ATOM 638 N N . GLY A 1 90 ? -21.201 11.558 12.332 1.00 44.88 90 GLY A N 1
ATOM 639 C CA . GLY A 1 90 ? -19.762 11.459 12.166 1.00 44.88 90 GLY A CA 1
ATOM 640 C C . GLY A 1 90 ? -19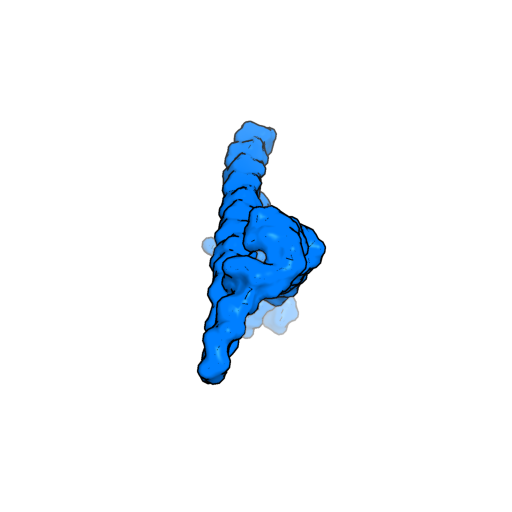.255 10.143 12.749 1.00 44.88 90 GLY A C 1
ATOM 641 O O . GLY A 1 90 ? -19.767 9.690 13.769 1.00 44.88 90 GLY A O 1
ATOM 642 N N . LYS A 1 91 ? -18.268 9.561 12.062 1.00 41.66 91 LYS A N 1
ATOM 643 C CA . LYS A 1 91 ? -17.287 8.611 12.595 1.00 41.66 91 LYS A CA 1
ATOM 644 C C . LYS A 1 91 ? -17.819 7.659 13.680 1.00 41.66 91 LYS A C 1
ATOM 646 O O . LYS A 1 91 ? -17.637 7.895 14.869 1.00 41.66 91 LYS A O 1
ATOM 651 N N . GLU A 1 92 ? -18.302 6.494 13.263 1.00 47.59 92 GLU A N 1
ATOM 652 C CA . GLU A 1 92 ? -17.822 5.280 13.930 1.00 47.59 92 GLU A CA 1
ATOM 653 C C . GLU A 1 92 ? -16.356 5.113 13.510 1.00 47.59 92 GLU A C 1
ATOM 655 O O . GLU A 1 92 ? -16.023 4.465 12.518 1.00 47.59 92 GLU A O 1
ATOM 660 N N . GLU A 1 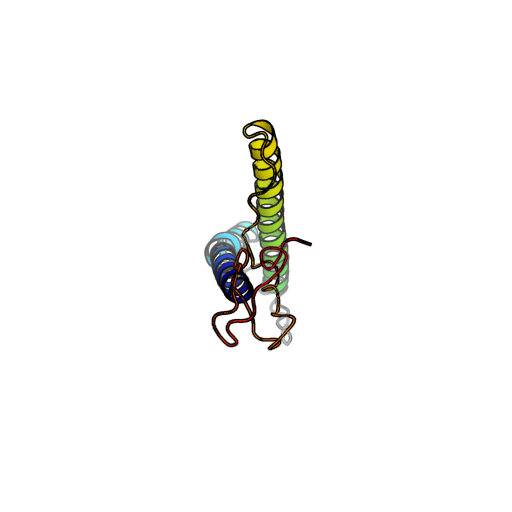93 ? -15.473 5.819 14.218 1.00 45.06 93 GLU A N 1
ATOM 661 C CA . GLU A 1 93 ? -14.138 5.283 14.447 1.00 45.06 93 GLU A CA 1
ATOM 662 C C . GLU A 1 93 ? -14.307 4.018 15.299 1.00 45.06 93 GLU A C 1
ATOM 664 O O . GLU A 1 93 ? -15.218 3.973 16.135 1.00 45.06 93 GLU A O 1
ATOM 669 N N . PRO A 1 94 ? -13.492 2.975 15.071 1.00 45.81 94 PRO A N 1
ATOM 670 C CA . PRO A 1 94 ? -13.494 1.801 15.924 1.00 45.81 94 PRO A CA 1
ATOM 671 C C . PRO A 1 94 ? -13.391 2.272 17.370 1.00 45.81 94 PRO A C 1
ATOM 673 O O . PRO A 1 94 ? -12.574 3.138 17.687 1.00 45.81 94 PRO A O 1
ATOM 676 N N . VAL A 1 95 ? -14.244 1.725 18.228 1.00 50.16 95 VAL A N 1
ATOM 677 C CA . VAL A 1 95 ? -14.104 1.819 19.678 1.00 50.16 95 VAL A CA 1
ATOM 678 C C . VAL A 1 95 ? -12.823 1.062 20.039 1.00 50.16 95 VAL A C 1
ATOM 680 O O . VAL A 1 95 ? -12.865 -0.085 20.468 1.00 50.16 95 VAL A O 1
ATOM 683 N N . GLU A 1 96 ? -11.670 1.676 19.788 1.00 54.81 96 GLU A N 1
ATOM 684 C CA . GLU A 1 96 ? -10.435 1.341 20.471 1.00 54.81 96 GLU A CA 1
ATOM 685 C C . GLU A 1 96 ? -10.590 1.967 21.854 1.00 54.81 96 GLU A C 1
ATOM 687 O O . GLU A 1 96 ? -10.544 3.185 22.020 1.00 54.81 96 GLU A O 1
ATOM 692 N N . GLU A 1 97 ? -11.001 1.098 22.777 1.00 56.00 97 GLU A N 1
ATOM 693 C CA . GLU A 1 97 ? -11.077 1.248 24.227 1.00 56.00 97 GLU A CA 1
ATOM 694 C C . GLU A 1 97 ? -10.659 2.635 24.731 1.00 56.00 97 GLU A C 1
ATOM 696 O O . GLU A 1 97 ? -9.475 2.941 24.884 1.00 56.00 97 GLU A O 1
ATOM 701 N N . ALA A 1 98 ? -11.654 3.467 25.065 1.00 52.97 98 ALA A N 1
ATOM 702 C CA . ALA A 1 98 ? -11.417 4.523 26.039 1.00 52.97 98 ALA A CA 1
ATOM 703 C C . ALA A 1 98 ? -10.715 3.865 27.241 1.00 52.97 98 ALA A C 1
ATOM 705 O O . ALA A 1 98 ? -11.193 2.813 27.686 1.00 52.97 98 ALA A O 1
ATOM 706 N N . PRO A 1 99 ? -9.583 4.419 27.717 1.00 59.25 99 PRO A N 1
ATOM 707 C CA . PRO A 1 99 ? -8.767 3.788 28.744 1.00 59.25 99 PRO A CA 1
ATOM 708 C C . PRO A 1 99 ? -9.670 3.356 29.892 1.00 59.25 99 PRO A C 1
ATOM 710 O O . PRO A 1 99 ? -10.468 4.160 30.386 1.00 59.25 99 PRO A O 1
ATOM 713 N N . ALA A 1 100 ? -9.601 2.068 30.243 1.00 60.62 100 ALA A N 1
ATOM 714 C CA . ALA A 1 100 ? -10.476 1.493 31.247 1.00 60.62 100 ALA A CA 1
ATOM 715 C C . ALA A 1 100 ? -10.388 2.358 32.515 1.00 60.62 100 ALA A C 1
ATOM 717 O O . ALA A 1 100 ? -9.287 2.575 33.032 1.00 60.62 100 ALA A O 1
ATOM 718 N N . PRO A 1 101 ? -11.511 2.915 32.997 1.00 71.00 101 PRO A N 1
ATOM 719 C CA . PRO A 1 101 ? -11.484 3.775 34.163 1.00 71.00 101 PRO A CA 1
ATOM 720 C C . PRO A 1 101 ? -10.966 2.977 35.354 1.00 71.00 101 PRO A C 1
ATOM 722 O O . PRO A 1 101 ? -11.529 1.948 35.740 1.00 71.00 101 PRO A O 1
ATOM 725 N N . THR A 1 102 ? -9.867 3.452 35.927 1.00 80.00 102 THR A N 1
ATOM 726 C CA . THR A 1 102 ? -9.227 2.803 37.064 1.00 80.00 102 THR A CA 1
ATOM 727 C C . THR A 1 102 ? -10.030 3.058 38.332 1.00 80.00 102 THR A C 1
ATOM 729 O O . THR A 1 102 ? -10.579 4.139 38.565 1.00 80.00 102 THR A O 1
ATOM 732 N N . CYS A 1 103 ? -10.134 2.033 39.175 1.00 80.25 103 CYS A N 1
ATOM 733 C CA . CYS A 1 103 ? -10.807 2.158 40.458 1.00 80.25 103 CYS A CA 1
ATOM 734 C C . CYS A 1 103 ? -10.003 3.075 41.406 1.00 80.25 103 CYS A C 1
ATOM 736 O O . CYS A 1 103 ? -8.873 2.729 41.738 1.00 80.25 103 CYS A O 1
ATOM 738 N N . PRO A 1 104 ? -10.565 4.162 41.970 1.00 81.25 104 PRO A N 1
ATOM 739 C CA . PRO A 1 104 ? -9.878 4.995 42.969 1.00 81.25 104 PRO A CA 1
ATOM 740 C C . PRO A 1 104 ? -9.509 4.281 44.282 1.00 81.25 104 PRO A C 1
ATOM 742 O O . PRO A 1 104 ? -8.710 4.809 45.048 1.00 81.25 104 PRO A O 1
ATOM 745 N N . PHE A 1 105 ? -10.091 3.111 44.571 1.00 83.06 105 PHE A N 1
ATOM 746 C CA . PHE A 1 105 ? -9.826 2.368 45.810 1.00 83.06 105 PHE A CA 1
ATOM 747 C C . PHE A 1 105 ? -8.734 1.308 45.654 1.00 83.06 105 PHE A C 1
ATOM 749 O O . PHE A 1 105 ? -7.872 1.192 46.518 1.00 83.06 105 PHE A O 1
ATOM 756 N N . CYS A 1 106 ? -8.784 0.517 44.579 1.00 85.31 106 CYS A N 1
ATOM 757 C CA . CYS A 1 106 ? -7.870 -0.612 44.373 1.00 85.31 106 CYS A CA 1
ATOM 758 C C . CYS A 1 106 ? -6.985 -0.489 43.133 1.00 85.31 106 CYS A C 1
ATOM 760 O O . CYS A 1 106 ? -6.225 -1.408 42.871 1.00 85.31 106 CYS A O 1
ATOM 762 N N . LEU A 1 107 ? -7.096 0.606 42.375 1.00 82.69 107 LEU A N 1
ATOM 763 C CA . LEU A 1 107 ? -6.347 0.901 41.143 1.00 82.69 107 LEU A CA 1
ATOM 764 C C . LEU A 1 107 ? -6.482 -0.117 39.998 1.00 82.69 107 LEU A C 1
ATOM 766 O O . LEU A 1 107 ? -5.958 0.125 38.918 1.00 82.69 107 LEU A O 1
ATOM 770 N N . GLU A 1 108 ? -7.237 -1.191 40.200 1.00 82.38 108 GLU A N 1
ATOM 771 C CA . GLU A 1 108 ? -7.564 -2.170 39.167 1.00 82.38 108 GLU A CA 1
ATOM 772 C C . GLU A 1 108 ? -8.458 -1.569 38.069 1.00 82.38 108 GLU A C 1
ATOM 774 O O . GLU A 1 108 ? -9.256 -0.654 38.323 1.00 82.38 108 GLU A O 1
ATOM 779 N N . GLU A 1 109 ? -8.353 -2.111 36.856 1.00 82.31 109 GLU A N 1
ATOM 780 C CA . GLU A 1 109 ? -9.178 -1.731 35.709 1.00 82.31 109 GLU A CA 1
ATOM 781 C C . GLU A 1 109 ? -10.637 -2.152 35.929 1.00 82.31 109 GLU A C 1
ATOM 783 O O . GLU A 1 109 ? -10.946 -3.305 36.244 1.00 82.31 109 GLU A O 1
ATOM 788 N N . VAL A 1 110 ? -11.566 -1.204 35.776 1.00 80.06 110 VAL A N 1
ATOM 789 C CA . VAL A 1 110 ? -12.997 -1.455 35.964 1.00 80.06 110 VAL A CA 1
ATOM 790 C C . VAL A 1 110 ? -13.755 -1.152 34.682 1.00 80.06 110 VAL A C 1
ATOM 792 O O . VAL A 1 110 ? -13.474 -0.195 33.965 1.00 80.06 110 VAL A O 1
ATOM 795 N N . LYS A 1 111 ? -14.771 -1.971 34.400 1.00 76.38 111 LYS A N 1
ATOM 796 C CA . LYS A 1 111 ? -15.663 -1.758 33.262 1.00 76.38 111 LYS A CA 1
ATOM 797 C C . LYS A 1 111 ? -16.357 -0.396 33.366 1.00 76.38 111 LYS A C 1
ATOM 799 O O . LYS A 1 111 ? -16.930 -0.064 34.408 1.00 76.38 111 LYS A O 1
ATOM 804 N N . ALA A 1 112 ? -16.360 0.352 32.264 1.00 77.00 112 ALA A N 1
ATOM 805 C CA . ALA A 1 112 ? -17.080 1.615 32.175 1.00 77.00 112 ALA A CA 1
ATOM 806 C C . ALA A 1 112 ? -18.567 1.426 32.539 1.00 77.00 112 ALA A C 1
ATOM 808 O O . ALA A 1 112 ? -19.211 0.467 32.107 1.00 77.00 112 ALA A O 1
ATOM 809 N N . GLY A 1 113 ? -19.104 2.316 33.374 1.00 74.62 113 GLY A N 1
ATOM 810 C CA . GLY A 1 113 ? -20.475 2.242 33.883 1.00 74.62 113 GLY A CA 1
ATOM 811 C C . GLY A 1 113 ? -20.661 1.419 35.162 1.00 74.62 113 GLY A C 1
ATOM 812 O O . GLY A 1 113 ? -21.780 1.348 35.669 1.00 74.62 113 GLY A O 1
ATOM 813 N N . ALA A 1 114 ? -19.608 0.807 35.715 1.00 78.50 114 ALA A N 1
ATOM 814 C CA . ALA A 1 114 ? -19.728 0.084 36.977 1.00 78.50 114 ALA A CA 1
ATOM 815 C C . ALA A 1 114 ? -20.035 1.044 38.139 1.00 78.50 114 ALA A C 1
ATOM 817 O O . ALA A 1 114 ? -19.382 2.074 38.297 1.00 78.50 114 ALA A O 1
ATOM 818 N N . THR A 1 115 ? -21.009 0.679 38.976 1.00 80.88 115 THR A N 1
ATOM 819 C CA . THR A 1 115 ? -21.345 1.367 40.239 1.00 80.88 115 THR A CA 1
ATOM 820 C C . THR A 1 115 ? -20.621 0.761 41.444 1.00 80.88 115 THR A C 1
ATOM 822 O O . THR A 1 115 ? -20.539 1.381 42.505 1.00 80.88 115 THR A O 1
ATOM 825 N N . ARG A 1 116 ? -20.072 -0.450 41.283 1.00 84.44 116 ARG A N 1
ATOM 826 C CA . ARG A 1 116 ? -19.263 -1.159 42.279 1.00 84.44 116 ARG A CA 1
ATOM 827 C C . ARG A 1 116 ? -18.077 -1.847 41.619 1.00 84.44 116 ARG A C 1
ATOM 829 O O . ARG A 1 116 ? -18.225 -2.445 40.555 1.00 84.44 116 ARG A O 1
ATOM 836 N N . CYS A 1 117 ? -16.918 -1.788 42.267 1.00 85.00 117 CYS A N 1
ATOM 837 C CA . CYS A 1 117 ? -15.730 -2.503 41.815 1.00 85.00 117 CYS A CA 1
ATOM 838 C C . CYS A 1 117 ? -15.861 -4.017 42.091 1.00 85.00 117 CYS A C 1
ATOM 840 O O . CYS A 1 117 ? -16.160 -4.385 43.228 1.00 85.00 117 CYS A O 1
ATOM 842 N N . PRO A 1 118 ? -15.591 -4.908 41.118 1.00 83.56 118 PRO A N 1
ATOM 843 C CA . PRO A 1 118 ? -15.611 -6.357 41.338 1.00 83.56 118 PRO A CA 1
ATOM 844 C C . PRO A 1 118 ? -14.446 -6.861 42.205 1.00 83.56 118 PRO A C 1
ATOM 846 O O . PRO A 1 118 ? -14.572 -7.905 42.835 1.00 83.56 118 PRO A O 1
ATOM 849 N N . HIS A 1 119 ? -13.332 -6.125 42.260 1.00 84.81 119 HIS A N 1
ATOM 850 C CA . HIS A 1 119 ? -12.120 -6.552 42.963 1.00 84.81 119 HIS A CA 1
ATOM 851 C C . HIS A 1 119 ? -12.117 -6.150 44.447 1.00 84.81 119 HIS A C 1
ATOM 853 O O . HIS A 1 119 ? -11.691 -6.920 45.302 1.00 84.81 119 HIS A O 1
ATOM 859 N N . CYS A 1 120 ? -12.612 -4.949 44.773 1.00 86.94 120 CYS A N 1
ATOM 860 C CA . CYS A 1 120 ? -12.601 -4.419 46.144 1.00 86.94 120 CYS A CA 1
ATOM 861 C C . CYS A 1 120 ? -13.987 -4.117 46.731 1.00 86.94 120 CYS A C 1
ATOM 863 O O . CYS A 1 120 ? -14.073 -3.629 47.854 1.00 86.94 120 CYS A O 1
ATOM 865 N N . ALA A 1 121 ? -15.071 -4.352 45.983 1.00 84.44 121 ALA A N 1
ATOM 866 C CA . ALA A 1 121 ? -16.449 -4.025 46.372 1.00 84.44 121 ALA A CA 1
ATOM 867 C C . ALA A 1 121 ? -16.709 -2.541 46.723 1.00 84.44 121 ALA A C 1
ATOM 869 O O . ALA A 1 121 ? -17.796 -2.202 47.197 1.00 84.44 121 ALA A O 1
ATOM 870 N N . GLY A 1 122 ? -15.754 -1.642 46.452 1.00 83.81 122 GLY A N 1
ATOM 871 C CA . GLY A 1 122 ? -15.910 -0.201 46.642 1.00 83.81 122 GLY A CA 1
ATOM 872 C C . GLY A 1 122 ? -17.048 0.351 45.783 1.00 83.81 122 GLY A C 1
ATOM 873 O O . GLY A 1 122 ? -17.152 0.026 44.598 1.00 83.81 122 GLY A O 1
ATOM 874 N N . ALA A 1 123 ? -17.916 1.165 46.386 1.00 83.75 123 ALA A N 1
ATOM 875 C CA . ALA A 1 123 ? -19.011 1.837 45.693 1.00 83.75 123 ALA A CA 1
ATOM 876 C C . ALA A 1 123 ? -18.529 3.176 45.120 1.00 83.75 123 ALA A C 1
ATOM 878 O O . ALA A 1 123 ? -17.939 3.984 45.838 1.00 83.75 123 ALA A O 1
ATOM 879 N N . PHE A 1 124 ? -18.794 3.419 43.838 1.00 80.19 124 PHE A N 1
ATOM 880 C CA . PHE A 1 124 ? -18.455 4.683 43.188 1.00 80.19 124 PHE A CA 1
ATOM 881 C C . PHE A 1 124 ? -19.614 5.678 43.312 1.00 80.19 124 PHE A C 1
ATOM 883 O O . PHE A 1 124 ? -20.776 5.301 43.177 1.00 80.19 124 PHE A O 1
ATOM 890 N N . GLN A 1 125 ? -19.303 6.954 43.562 1.00 71.19 125 GLN A N 1
ATOM 891 C CA . GLN A 1 125 ? -20.306 8.031 43.616 1.00 71.19 125 GLN A CA 1
ATOM 892 C C . GLN A 1 125 ? -20.820 8.426 42.219 1.00 71.19 125 GLN A C 1
ATOM 894 O O . GLN A 1 125 ? -21.917 8.962 42.096 1.00 71.19 125 GLN A O 1
ATOM 899 N N . SER A 1 126 ? -20.042 8.124 41.177 1.00 69.75 126 SER A N 1
ATOM 900 C CA . SER A 1 126 ? -20.388 8.268 39.763 1.00 69.75 126 SER A CA 1
ATOM 901 C C . SER A 1 126 ? -19.958 6.992 39.026 1.00 69.75 126 SER A C 1
ATOM 903 O O . SER A 1 126 ? -18.936 6.412 39.408 1.00 69.75 126 SER A O 1
ATOM 905 N N . PRO A 1 127 ? -20.710 6.503 38.023 1.00 74.19 127 PRO A N 1
ATOM 906 C CA . PRO A 1 127 ? -20.299 5.367 37.195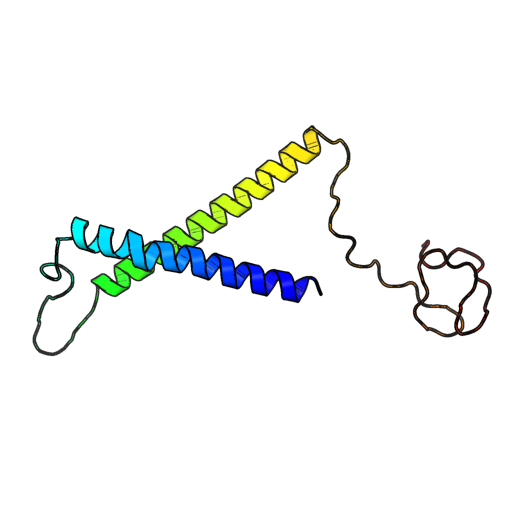 1.00 74.19 127 PRO A CA 1
ATOM 907 C C . PRO A 1 127 ? -18.861 5.514 36.676 1.00 74.19 127 PRO A C 1
ATOM 909 O O . PRO A 1 127 ? -18.474 6.567 36.165 1.00 74.19 127 PRO A O 1
ATOM 912 N N . ALA A 1 128 ? -18.078 4.437 36.789 1.00 67.25 128 ALA A N 1
ATOM 913 C CA . ALA A 1 128 ? -16.685 4.415 36.348 1.00 67.25 128 ALA A CA 1
ATOM 914 C C . ALA A 1 128 ? -16.567 4.876 34.879 1.00 67.25 128 ALA A C 1
ATOM 916 O O . ALA A 1 128 ? -17.251 4.334 34.010 1.00 67.25 128 ALA A O 1
ATOM 917 N N . GLY A 1 129 ? -15.721 5.876 34.601 1.00 63.09 129 GLY A N 1
ATOM 918 C CA . GLY A 1 129 ? -15.456 6.378 33.241 1.00 63.09 129 GLY A CA 1
ATOM 919 C C . GLY A 1 129 ? -16.358 7.507 32.742 1.00 63.09 129 GLY A C 1
ATOM 920 O O . GLY A 1 129 ? -16.325 7.809 31.556 1.00 63.09 129 GLY A O 1
ATOM 921 N N . GLN A 1 130 ? -17.158 8.130 33.613 1.00 57.38 130 GLN A N 1
ATOM 922 C CA . GLN A 1 130 ? -17.887 9.364 33.298 1.00 57.38 130 GLN A CA 1
ATOM 923 C C . GLN A 1 130 ? -17.207 10.562 33.976 1.00 57.38 130 GLN A C 1
ATOM 925 O O . GLN A 1 130 ? -17.652 11.023 35.028 1.00 57.38 130 GLN A O 1
ATOM 930 N N . ALA A 1 131 ? -16.097 11.015 33.390 1.00 49.62 131 ALA A N 1
ATOM 931 C CA . ALA A 1 131 ? -15.470 12.317 33.621 1.00 49.62 131 ALA A CA 1
ATOM 932 C C . ALA A 1 131 ? -14.783 12.772 32.329 1.00 49.62 131 ALA A C 1
ATOM 934 O O . ALA A 1 131 ? -14.135 11.909 31.696 1.00 49.62 131 ALA A O 1
#

pLDDT: mean 71.13, std 14.39, range [41.66, 89.31]

Nearest PDB structures (foldseek):
  7mns-assembly1_B  TM=6.008E-01  e=8.605E-01  Homo sapiens